Protein AF-A0A7U4P257-F1 (afdb_monomer)

Radius of gyration: 15.94 Å; Cα contacts (8 Å, |Δi|>4): 96; chains: 1; bounding box: 33×36×43 Å

Structure (mmCIF, N/CA/C/O backbone):
data_AF-A0A7U4P257-F1
#
_entry.id   AF-A0A7U4P257-F1
#
loop_
_atom_site.group_PDB
_atom_site.id
_atom_site.type_symbol
_atom_site.label_atom_id
_atom_site.label_alt_id
_atom_site.label_comp_id
_atom_site.label_asym_id
_atom_site.label_entity_id
_atom_site.label_seq_id
_atom_site.pdbx_PDB_ins_code
_atom_site.Cartn_x
_atom_site.Cartn_y
_atom_site.Cartn_z
_atom_site.occupancy
_atom_site.B_iso_or_equiv
_atom_site.auth_seq_id
_atom_site.auth_comp_id
_atom_site.auth_asym_id
_atom_site.auth_atom_id
_atom_site.pdbx_PDB_model_num
ATOM 1 N N . MET A 1 1 ? -14.413 -13.326 19.413 1.00 62.59 1 MET A N 1
ATOM 2 C CA . MET A 1 1 ? -14.214 -12.199 18.463 1.00 62.59 1 MET A CA 1
ATOM 3 C C . MET A 1 1 ? -12.855 -12.217 17.767 1.00 62.59 1 MET A C 1
ATOM 5 O O . MET A 1 1 ? -12.853 -12.051 16.557 1.00 62.59 1 MET A O 1
ATOM 9 N N . LYS A 1 2 ? -11.733 -12.465 18.466 1.00 76.25 2 LYS A N 1
ATOM 10 C CA . LYS A 1 2 ? -10.383 -12.465 17.861 1.00 76.25 2 LYS A CA 1
ATOM 11 C C . LYS A 1 2 ? -10.244 -13.397 16.646 1.00 76.25 2 LYS A C 1
ATOM 13 O O . LYS A 1 2 ? -9.849 -12.927 15.595 1.00 76.25 2 LYS A O 1
ATOM 18 N N . LEU A 1 3 ? -10.696 -14.653 16.747 1.00 87.38 3 LEU A N 1
ATOM 19 C CA . LEU A 1 3 ? -10.614 -15.619 15.640 1.00 87.38 3 LEU A CA 1
ATOM 20 C C . LEU A 1 3 ? -11.342 -15.151 14.367 1.00 87.3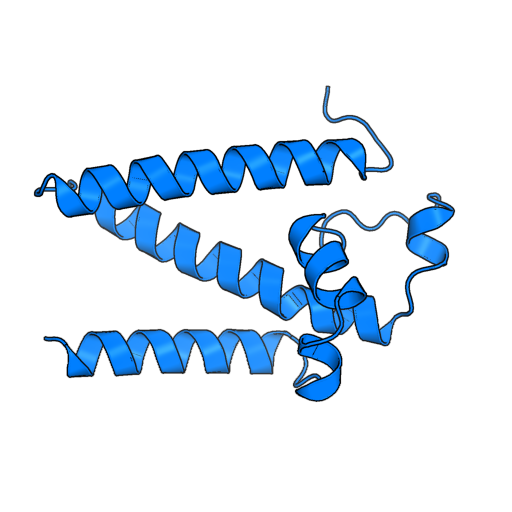8 3 LEU A C 1
ATOM 22 O O . LEU A 1 3 ? -10.785 -15.237 13.283 1.00 87.38 3 LEU A O 1
ATOM 26 N N . ARG A 1 4 ? -12.559 -14.600 14.492 1.00 87.75 4 ARG A N 1
ATOM 27 C CA . ARG A 1 4 ? -13.327 -14.092 13.337 1.00 87.75 4 ARG A CA 1
ATOM 28 C C . ARG A 1 4 ? -12.618 -12.925 12.647 1.00 87.75 4 ARG A C 1
ATOM 30 O O . ARG A 1 4 ? -12.625 -12.856 11.426 1.00 87.75 4 ARG A O 1
ATOM 37 N N . LEU A 1 5 ? -11.993 -12.038 13.426 1.00 85.38 5 LEU A N 1
ATOM 38 C CA . LEU A 1 5 ? -11.200 -10.929 12.895 1.00 85.38 5 LEU A CA 1
ATOM 39 C C . LEU A 1 5 ? -9.953 -11.446 12.163 1.00 85.38 5 LEU A C 1
ATOM 41 O O . LEU A 1 5 ? -9.679 -11.011 11.052 1.00 85.38 5 LEU A O 1
ATOM 45 N N . THR A 1 6 ? -9.235 -12.403 12.757 1.00 90.44 6 THR A N 1
ATOM 46 C CA . THR A 1 6 ? -8.053 -13.021 12.142 1.00 90.44 6 THR A CA 1
ATOM 47 C C . THR A 1 6 ? -8.408 -13.723 10.833 1.00 90.44 6 THR A C 1
ATOM 49 O O . THR A 1 6 ? -7.713 -13.533 9.842 1.00 90.44 6 THR A O 1
ATOM 52 N N . VAL A 1 7 ? -9.513 -14.474 10.802 1.00 93.06 7 VAL A N 1
ATOM 53 C CA . VAL A 1 7 ? -10.002 -15.140 9.585 1.00 93.06 7 VAL A CA 1
ATOM 54 C C . VAL A 1 7 ? -10.381 -14.119 8.514 1.00 93.06 7 VAL A C 1
ATOM 56 O O . VAL A 1 7 ? -9.974 -14.275 7.369 1.00 93.06 7 VAL A O 1
ATOM 59 N N . ALA A 1 8 ? -11.100 -13.050 8.872 1.00 91.62 8 ALA A N 1
ATOM 60 C CA . ALA A 1 8 ? -11.459 -11.995 7.924 1.00 91.62 8 ALA A CA 1
ATOM 61 C C . ALA A 1 8 ? -10.222 -11.283 7.353 1.00 91.62 8 ALA A C 1
ATOM 63 O O . ALA A 1 8 ? -10.147 -11.049 6.150 1.00 91.62 8 ALA A O 1
ATOM 64 N N . MET A 1 9 ? -9.231 -10.986 8.198 1.00 92.19 9 MET A N 1
ATOM 65 C CA . MET A 1 9 ? -7.966 -10.383 7.775 1.00 92.19 9 MET A CA 1
ATOM 66 C C . MET A 1 9 ? -7.194 -11.306 6.828 1.00 92.19 9 MET A C 1
ATOM 68 O O . MET A 1 9 ? -6.721 -10.861 5.787 1.00 92.19 9 MET A O 1
ATOM 72 N N . LEU A 1 10 ? -7.095 -12.596 7.158 1.00 94.69 10 LEU A N 1
ATOM 73 C CA . LEU A 1 10 ? -6.401 -13.573 6.324 1.00 94.69 10 LEU A CA 1
ATOM 74 C C . LEU A 1 10 ? -7.117 -13.771 4.982 1.00 94.69 10 LEU A C 1
ATOM 76 O O . LEU A 1 10 ? -6.465 -13.792 3.945 1.00 94.69 10 LEU A O 1
ATOM 80 N N . ALA A 1 11 ? -8.452 -13.822 4.985 1.00 95.44 11 ALA A N 1
ATOM 81 C CA . ALA A 1 11 ? -9.250 -13.874 3.764 1.00 95.44 11 ALA A CA 1
ATOM 82 C C . ALA A 1 11 ? -9.035 -12.630 2.887 1.00 95.44 11 ALA A C 1
ATOM 84 O O . ALA A 1 11 ? -8.857 -12.767 1.681 1.00 95.44 11 ALA A O 1
ATOM 85 N N . ALA A 1 12 ? -8.983 -11.433 3.481 1.00 95.88 12 ALA A N 1
ATOM 86 C CA . ALA A 1 12 ? -8.686 -10.202 2.751 1.00 95.88 12 ALA A CA 1
ATOM 87 C C . ALA A 1 12 ? -7.274 -10.219 2.143 1.00 95.88 12 ALA A C 1
ATOM 89 O O . ALA A 1 12 ? -7.110 -9.847 0.984 1.00 95.88 12 ALA A O 1
ATOM 90 N N . LEU A 1 13 ? -6.268 -10.701 2.882 1.00 95.38 13 LEU A N 1
ATOM 91 C CA . LEU A 1 13 ? -4.900 -10.847 2.373 1.00 95.38 13 LEU A CA 1
ATOM 92 C C . LEU A 1 13 ? -4.827 -11.840 1.210 1.00 95.38 13 LEU A C 1
ATOM 94 O O . LEU A 1 13 ? -4.214 -11.534 0.190 1.00 95.38 13 LEU A O 1
ATOM 98 N N . VAL A 1 14 ? -5.488 -12.994 1.331 1.00 96.50 14 VAL A N 1
ATOM 99 C CA . VAL A 1 14 ? -5.574 -13.988 0.250 1.00 96.50 14 VAL A CA 1
ATOM 100 C C . VAL A 1 14 ? -6.282 -13.397 -0.968 1.00 96.50 14 VAL A C 1
ATOM 102 O O . VAL A 1 14 ? -5.799 -13.560 -2.084 1.00 96.50 14 VAL A O 1
ATOM 105 N N . LEU A 1 15 ? -7.376 -12.655 -0.774 1.00 96.94 15 LEU A N 1
ATOM 106 C CA . LEU A 1 15 ? -8.085 -11.990 -1.867 1.00 96.94 15 LEU A CA 1
ATOM 107 C C . LEU A 1 15 ? -7.184 -10.971 -2.580 1.00 96.94 15 LEU A C 1
ATOM 109 O O . LEU A 1 15 ? -7.123 -10.975 -3.805 1.00 96.94 15 LEU A O 1
ATOM 113 N N . CYS A 1 16 ? -6.447 -10.144 -1.829 1.00 96.75 16 CYS A N 1
ATOM 114 C CA . CYS A 1 16 ? -5.487 -9.191 -2.395 1.00 96.75 16 CYS A CA 1
ATOM 115 C C . CYS A 1 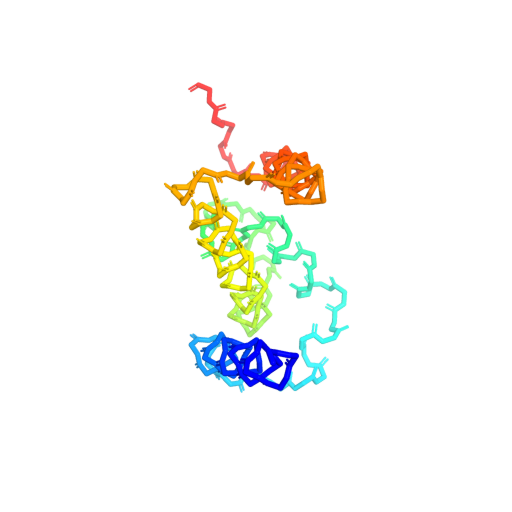16 ? -4.373 -9.910 -3.165 1.00 96.75 16 CYS A C 1
ATOM 117 O O . CYS A 1 16 ? -3.982 -9.465 -4.239 1.00 96.75 16 CYS A O 1
ATOM 119 N N . TYR A 1 17 ? -3.877 -11.030 -2.634 1.00 95.69 17 TYR A N 1
ATOM 120 C CA . TYR A 1 17 ? -2.831 -11.838 -3.258 1.00 95.69 17 TYR A CA 1
ATOM 121 C C . TYR A 1 17 ? -3.286 -12.453 -4.587 1.00 95.69 17 TYR A C 1
ATOM 123 O O . TYR A 1 17 ? -2.583 -12.359 -5.594 1.00 95.69 17 TYR A O 1
ATOM 131 N N . VAL A 1 18 ? -4.493 -13.023 -4.611 1.00 95.81 18 VAL A N 1
ATOM 132 C CA . VAL A 1 18 ? -5.095 -13.591 -5.823 1.00 95.81 18 VAL A CA 1
ATOM 133 C C . VAL A 1 18 ? -5.409 -12.494 -6.841 1.00 95.81 18 VAL A C 1
ATOM 135 O O . VAL A 1 18 ? -5.058 -12.632 -8.010 1.00 95.81 18 VAL A O 1
ATOM 138 N N . ALA A 1 19 ? -6.000 -11.378 -6.410 1.00 93.06 19 ALA A N 1
ATOM 139 C CA . ALA A 1 19 ? -6.324 -10.250 -7.284 1.00 93.06 19 ALA A CA 1
ATOM 140 C C . ALA A 1 19 ? -5.077 -9.545 -7.852 1.00 93.06 19 ALA A C 1
ATOM 142 O O . ALA A 1 19 ? -5.138 -8.968 -8.936 1.00 93.06 19 ALA A O 1
ATOM 143 N N . ALA A 1 20 ? -3.933 -9.633 -7.167 1.00 92.81 20 ALA A N 1
ATOM 144 C CA . ALA A 1 20 ? -2.639 -9.187 -7.683 1.00 92.81 20 ALA A CA 1
ATOM 145 C C . ALA A 1 20 ? -2.009 -10.160 -8.702 1.00 92.81 20 ALA A C 1
ATOM 147 O O . ALA A 1 20 ? -0.917 -9.892 -9.198 1.00 92.81 20 ALA A O 1
ATOM 148 N N . GLY A 1 21 ? -2.671 -11.277 -9.026 1.00 92.38 21 GLY A N 1
ATOM 149 C CA . GLY A 1 21 ? -2.194 -12.250 -10.010 1.00 92.38 21 GLY A CA 1
ATOM 150 C C . GLY A 1 21 ? -1.270 -13.326 -9.440 1.00 92.38 21 GLY A C 1
ATOM 151 O O . GLY A 1 21 ? -0.490 -13.899 -10.192 1.00 92.38 21 GLY A O 1
ATOM 152 N N . VAL A 1 22 ? -1.349 -13.609 -8.132 1.00 94.25 22 VAL A N 1
ATOM 153 C CA . VAL A 1 22 ? -0.548 -14.653 -7.461 1.00 94.25 22 VAL A CA 1
ATOM 154 C C . VAL A 1 22 ? 0.968 -14.445 -7.682 1.00 94.25 22 VAL A C 1
ATOM 156 O O . VAL A 1 22 ? 1.670 -15.353 -8.134 1.00 94.25 22 VAL A O 1
ATOM 159 N N . PRO A 1 23 ? 1.514 -13.244 -7.395 1.00 92.81 23 PRO A N 1
ATOM 160 C CA . PRO A 1 23 ? 2.944 -12.993 -7.554 1.00 92.81 23 PRO A CA 1
ATOM 161 C C . PRO A 1 23 ? 3.756 -13.918 -6.640 1.00 92.81 23 PRO A C 1
ATOM 163 O O . PRO A 1 23 ? 3.302 -14.314 -5.565 1.00 92.81 23 PRO A O 1
ATOM 166 N N . SER A 1 24 ? 4.983 -14.267 -7.021 1.00 9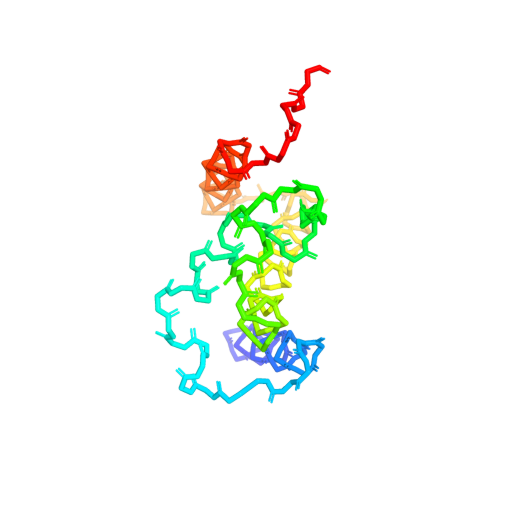4.56 24 SER A N 1
ATOM 167 C CA . SER A 1 24 ? 5.819 -15.080 -6.134 1.00 94.56 24 SER A CA 1
ATOM 168 C C . SER A 1 24 ? 6.108 -14.329 -4.827 1.00 94.56 24 SER A C 1
ATOM 170 O O . SER A 1 24 ? 6.308 -13.114 -4.815 1.00 94.56 24 SER A O 1
ATOM 172 N N . ILE A 1 25 ? 6.145 -15.046 -3.701 1.00 92.88 25 ILE A N 1
ATOM 173 C CA . ILE A 1 25 ? 6.356 -14.424 -2.381 1.00 92.88 25 ILE A CA 1
ATOM 174 C C . ILE A 1 25 ? 7.699 -13.677 -2.338 1.00 92.88 25 ILE A C 1
ATOM 176 O O . ILE A 1 25 ? 7.777 -12.575 -1.805 1.00 92.88 25 ILE A O 1
ATOM 180 N N . GLY A 1 26 ? 8.743 -14.231 -2.964 1.00 93.25 26 GLY A N 1
ATOM 181 C CA . GLY A 1 26 ? 10.044 -13.566 -3.070 1.00 93.25 26 GLY A CA 1
ATOM 182 C C . GLY A 1 26 ? 9.998 -12.247 -3.851 1.00 93.25 26 GLY A C 1
ATOM 183 O O . GLY A 1 26 ? 10.767 -11.341 -3.548 1.00 93.25 26 GLY A O 1
ATOM 184 N N . LEU A 1 27 ? 9.078 -12.112 -4.813 1.00 93.44 27 LEU A N 1
ATOM 185 C CA . LEU A 1 27 ? 8.871 -10.871 -5.559 1.00 93.44 27 LEU A CA 1
ATOM 186 C C . LEU A 1 27 ? 8.189 -9.808 -4.696 1.00 93.44 27 LEU A C 1
ATOM 188 O O . LEU A 1 27 ? 8.617 -8.661 -4.718 1.00 93.44 27 LEU A O 1
ATOM 192 N N . LEU A 1 28 ? 7.190 -10.189 -3.890 1.00 94.25 28 LEU A N 1
ATOM 193 C CA . LEU A 1 28 ? 6.539 -9.266 -2.952 1.00 94.25 28 LEU A CA 1
ATOM 194 C C . LEU A 1 28 ? 7.544 -8.666 -1.963 1.00 94.25 28 LEU A C 1
ATOM 196 O O . LEU A 1 28 ? 7.510 -7.476 -1.689 1.00 94.25 28 LEU A O 1
ATOM 200 N N . LEU A 1 29 ? 8.492 -9.466 -1.478 1.00 95.06 29 LEU A N 1
ATOM 201 C CA . LEU A 1 29 ? 9.493 -9.003 -0.515 1.00 95.06 29 LEU A CA 1
ATOM 202 C C . LEU A 1 29 ? 10.584 -8.106 -1.125 1.00 95.06 29 LEU A C 1
ATOM 204 O O . LEU A 1 29 ? 11.431 -7.604 -0.383 1.00 95.06 29 LEU A O 1
ATOM 208 N N . LYS A 1 30 ? 10.591 -7.880 -2.447 1.00 96.88 30 LYS A N 1
ATOM 209 C CA . LYS A 1 30 ? 11.555 -6.964 -3.059 1.00 96.88 30 LYS A CA 1
ATOM 210 C C . LYS A 1 30 ? 11.275 -5.516 -2.632 1.00 96.88 30 LYS A C 1
ATOM 212 O O . LYS A 1 30 ? 10.146 -5.045 -2.787 1.00 96.88 30 LYS A O 1
ATOM 217 N N . PRO A 1 31 ? 12.307 -4.760 -2.210 1.00 95.06 31 PRO A N 1
ATOM 218 C CA 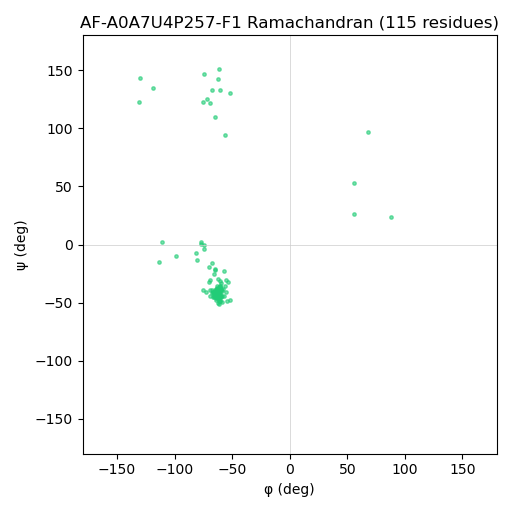. PRO A 1 31 ? 12.154 -3.347 -1.873 1.00 95.06 31 PRO A CA 1
ATOM 219 C C . PRO A 1 31 ? 11.577 -2.501 -3.013 1.00 95.06 31 PRO A C 1
ATOM 221 O O . PRO A 1 31 ? 10.790 -1.600 -2.742 1.00 95.06 31 PRO A O 1
ATOM 224 N N . SER A 1 32 ? 11.921 -2.809 -4.271 1.00 93.69 32 SER A N 1
ATOM 225 C CA . SER A 1 32 ? 11.357 -2.129 -5.443 1.00 93.69 32 SER A CA 1
ATOM 226 C C . SER A 1 32 ? 9.842 -2.307 -5.515 1.00 93.69 32 SER A C 1
ATOM 228 O O . SER A 1 32 ? 9.123 -1.324 -5.584 1.00 93.69 32 SER A O 1
ATOM 230 N N . VAL A 1 33 ? 9.334 -3.533 -5.374 1.00 96.19 33 VAL A N 1
ATOM 231 C CA . VAL A 1 33 ? 7.892 -3.837 -5.428 1.00 96.19 33 VAL A CA 1
ATOM 232 C C . VAL A 1 33 ? 7.119 -3.151 -4.297 1.00 96.19 33 VAL A C 1
ATOM 234 O O . VAL A 1 33 ? 6.031 -2.618 -4.528 1.00 96.19 33 VAL A O 1
ATOM 237 N N . ILE A 1 34 ? 7.682 -3.118 -3.086 1.00 95.50 34 ILE A N 1
ATOM 238 C CA . ILE A 1 34 ? 7.100 -2.376 -1.956 1.00 95.50 34 ILE A CA 1
ATOM 239 C C . ILE A 1 34 ? 7.077 -0.874 -2.270 1.00 95.50 34 ILE A C 1
ATOM 241 O O . ILE A 1 34 ? 6.051 -0.222 -2.076 1.00 95.50 34 ILE A O 1
ATOM 245 N N . GLY A 1 35 ? 8.188 -0.338 -2.784 1.00 93.44 35 GLY A N 1
ATOM 246 C CA . GLY A 1 35 ? 8.329 1.062 -3.181 1.00 93.44 35 GLY A CA 1
ATOM 247 C C . GLY A 1 35 ? 7.319 1.478 -4.249 1.00 93.44 35 GLY A C 1
ATOM 248 O O . GLY A 1 35 ? 6.598 2.451 -4.045 1.00 93.44 35 GLY A O 1
ATOM 249 N N . GLU A 1 36 ? 7.183 0.701 -5.326 1.00 94.12 36 GLU A N 1
ATOM 250 C CA . GLU A 1 36 ? 6.193 0.936 -6.388 1.00 94.12 36 GLU A CA 1
ATOM 251 C C . GLU A 1 36 ? 4.754 0.899 -5.846 1.00 94.12 36 GLU A C 1
ATOM 253 O O . GLU A 1 36 ? 3.895 1.682 -6.264 1.00 94.12 36 GLU A O 1
ATOM 258 N N . GLY A 1 37 ? 4.490 0.018 -4.876 1.00 94.19 37 GLY A N 1
ATOM 259 C CA . GLY A 1 37 ? 3.202 -0.070 -4.191 1.00 94.19 37 GLY A CA 1
ATOM 260 C C . GLY A 1 37 ? 2.894 1.177 -3.360 1.00 94.19 37 GLY A C 1
ATOM 261 O O . GLY A 1 37 ? 1.786 1.704 -3.440 1.00 94.19 37 GLY A O 1
ATOM 262 N N . LEU A 1 38 ? 3.875 1.685 -2.607 1.00 93.19 38 LEU A N 1
ATOM 263 C CA . LEU A 1 38 ? 3.755 2.930 -1.834 1.00 93.19 38 LEU A CA 1
ATOM 264 C C . LEU A 1 38 ? 3.692 4.173 -2.729 1.00 93.19 38 LEU A C 1
ATOM 266 O O . LEU A 1 38 ? 3.003 5.130 -2.393 1.00 93.19 38 LEU A O 1
ATOM 270 N N . ALA A 1 39 ? 4.363 4.158 -3.880 1.00 93.00 39 ALA A N 1
ATOM 271 C CA . ALA A 1 39 ? 4.268 5.207 -4.894 1.00 93.00 39 ALA A CA 1
ATOM 272 C C . ALA A 1 39 ? 2.948 5.148 -5.691 1.00 93.00 39 ALA A C 1
ATOM 274 O O . ALA A 1 39 ? 2.725 5.976 -6.575 1.00 93.00 39 ALA A O 1
ATOM 275 N N . LEU A 1 40 ? 2.075 4.175 -5.390 1.00 93.31 40 LEU A N 1
ATOM 276 C CA . LEU A 1 40 ? 0.791 3.937 -6.056 1.00 93.31 40 LEU A CA 1
ATOM 277 C C . LEU A 1 40 ? 0.917 3.752 -7.575 1.00 93.31 40 LEU A C 1
ATOM 279 O O . LEU A 1 40 ? -0.035 3.961 -8.326 1.00 93.31 40 LEU A O 1
ATOM 283 N N . LYS A 1 41 ? 2.080 3.296 -8.036 1.00 92.31 41 LYS A N 1
ATOM 284 C CA . LYS A 1 41 ? 2.415 3.168 -9.457 1.00 92.31 41 LYS A CA 1
ATOM 285 C C . LYS A 1 41 ? 1.480 2.251 -10.231 1.00 92.31 41 LYS A C 1
ATOM 287 O O . LYS A 1 41 ? 1.160 2.592 -11.362 1.00 92.31 41 LYS A O 1
ATOM 292 N N . PRO A 1 42 ? 0.912 1.177 -9.656 1.00 91.44 42 PRO A N 1
ATOM 293 C CA . PRO A 1 42 ? -0.098 0.397 -10.363 1.00 91.44 42 PRO A CA 1
ATOM 294 C C . PRO A 1 42 ? -1.336 1.171 -10.828 1.00 91.44 42 PRO A C 1
ATOM 296 O O . PRO A 1 42 ? -2.012 0.704 -11.742 1.00 91.44 42 PRO A O 1
ATOM 299 N N . ILE A 1 43 ? -1.648 2.308 -10.197 1.00 89.25 43 ILE A N 1
ATOM 300 C CA . ILE A 1 43 ? -2.785 3.170 -10.556 1.00 89.25 43 ILE A CA 1
ATOM 301 C C . ILE A 1 43 ? -2.355 4.535 -11.110 1.00 89.25 43 ILE A C 1
ATOM 303 O O . ILE A 1 43 ? -3.174 5.217 -11.717 1.00 89.25 43 ILE A O 1
ATOM 307 N N . THR A 1 44 ? -1.090 4.930 -10.933 1.00 89.25 44 THR A N 1
ATOM 308 C CA . THR A 1 44 ? -0.532 6.200 -11.433 1.00 89.25 44 THR A CA 1
ATOM 309 C C . THR A 1 44 ? 0.481 6.034 -12.569 1.00 89.25 44 THR A C 1
ATOM 311 O O . THR A 1 44 ? 1.034 7.032 -13.030 1.00 89.25 44 THR A O 1
ATOM 314 N N . TYR A 1 45 ? 0.728 4.801 -13.030 1.00 89.25 45 TYR A N 1
ATOM 315 C CA . TYR A 1 45 ? 1.651 4.500 -14.123 1.00 89.25 45 TYR A CA 1
ATOM 316 C C . TYR A 1 45 ? 1.337 5.348 -15.353 1.00 89.25 45 TYR A C 1
ATOM 318 O O . TYR A 1 45 ? 0.202 5.358 -15.840 1.00 89.25 45 TYR A O 1
ATOM 326 N N . HIS A 1 46 ? 2.361 5.992 -15.907 1.00 89.00 46 HIS A N 1
ATOM 327 C CA . HIS A 1 46 ? 2.218 6.747 -17.138 1.00 89.00 46 HIS A CA 1
ATOM 328 C C . HIS A 1 46 ? 3.306 6.382 -18.149 1.00 89.00 46 HIS A C 1
ATOM 330 O O . HIS A 1 46 ? 4.494 6.568 -17.902 1.00 89.00 46 HIS A O 1
ATOM 336 N N . TRP A 1 47 ? 2.912 5.935 -19.347 1.00 85.00 47 TRP A N 1
ATOM 337 C CA . TRP A 1 47 ? 3.863 5.460 -20.364 1.00 85.00 47 TRP A CA 1
ATOM 338 C C . TRP A 1 47 ? 4.872 6.540 -20.803 1.00 85.00 47 TRP A C 1
ATOM 340 O O . TRP A 1 47 ? 6.017 6.235 -21.135 1.00 85.00 47 TRP A O 1
ATOM 350 N N . ALA A 1 48 ? 4.462 7.815 -20.796 1.00 85.81 48 ALA A N 1
ATOM 351 C CA . ALA A 1 48 ? 5.335 8.935 -21.152 1.00 85.81 48 ALA A CA 1
ATOM 352 C C . ALA A 1 48 ? 6.426 9.202 -20.096 1.00 85.81 48 ALA A C 1
ATOM 354 O O . ALA A 1 48 ? 7.456 9.805 -20.407 1.00 85.81 48 ALA A O 1
ATOM 355 N N . ASN A 1 49 ? 6.247 8.717 -18.864 1.00 86.19 49 ASN A N 1
ATOM 356 C CA . ASN A 1 49 ? 7.239 8.846 -17.812 1.00 86.19 49 ASN A CA 1
ATOM 357 C C . ASN A 1 49 ? 8.393 7.866 -18.051 1.00 86.19 49 ASN A C 1
ATOM 359 O O . ASN A 1 49 ? 8.211 6.651 -18.148 1.00 86.19 49 ASN A O 1
ATOM 363 N N . ARG A 1 50 ? 9.618 8.389 -18.144 1.00 86.94 50 ARG A N 1
ATOM 364 C CA . ARG A 1 50 ? 10.811 7.554 -18.341 1.00 86.94 50 ARG A CA 1
ATOM 365 C C . ARG A 1 50 ? 11.047 6.614 -17.158 1.00 86.94 50 ARG A C 1
ATOM 367 O O . ARG A 1 50 ? 11.483 5.491 -17.386 1.00 86.94 50 ARG A O 1
ATOM 374 N N . LEU A 1 51 ? 10.776 7.074 -15.935 1.00 86.38 51 LEU A N 1
ATOM 375 C CA . LEU A 1 51 ? 10.970 6.269 -14.729 1.00 86.38 51 LEU A CA 1
ATOM 376 C C . LEU A 1 51 ? 9.990 5.096 -14.693 1.00 86.38 51 LEU A C 1
ATOM 378 O O . LEU A 1 51 ? 10.409 3.975 -14.438 1.00 86.38 51 LEU A O 1
ATOM 382 N N . ASP A 1 52 ? 8.731 5.324 -15.068 1.00 89.75 52 ASP A N 1
ATOM 383 C CA . ASP A 1 52 ? 7.718 4.265 -15.080 1.00 89.75 52 ASP A CA 1
ATOM 384 C C . ASP A 1 52 ? 8.040 3.179 -16.109 1.00 89.75 52 ASP A C 1
ATOM 386 O O . ASP A 1 52 ? 7.903 1.990 -15.835 1.00 89.75 52 ASP A O 1
ATOM 390 N N . ARG A 1 53 ? 8.549 3.564 -17.284 1.00 89.31 53 ARG A N 1
ATOM 391 C CA . ARG A 1 53 ? 8.987 2.602 -18.311 1.00 89.31 53 ARG A CA 1
ATOM 392 C C . ARG A 1 53 ? 10.171 1.735 -17.890 1.00 89.31 53 ARG A C 1
ATOM 394 O O . ARG A 1 53 ? 10.386 0.694 -18.501 1.00 89.31 53 ARG A O 1
ATOM 401 N N . ALA A 1 54 ? 10.949 2.166 -16.901 1.00 91.56 54 ALA A N 1
ATOM 402 C CA . ALA A 1 54 ? 12.056 1.374 -16.378 1.00 91.56 54 ALA A CA 1
ATOM 403 C C . ALA A 1 54 ? 11.593 0.301 -15.377 1.00 91.56 54 ALA A C 1
ATOM 405 O O . ALA A 1 54 ? 12.376 -0.595 -15.061 1.00 91.56 54 ALA A O 1
ATOM 406 N N . ILE A 1 55 ? 10.349 0.371 -14.887 1.00 92.31 55 ILE A N 1
ATOM 407 C CA . ILE A 1 55 ? 9.801 -0.599 -13.936 1.00 92.31 55 ILE A CA 1
ATOM 408 C C . ILE A 1 55 ? 9.543 -1.924 -14.670 1.00 92.31 55 ILE A C 1
ATOM 410 O O . ILE A 1 55 ? 8.803 -1.941 -15.658 1.00 92.31 55 ILE A O 1
ATOM 414 N N . PRO A 1 56 ? 10.090 -3.056 -14.191 1.00 94.38 56 PRO A N 1
ATOM 415 C CA . PRO A 1 56 ? 9.758 -4.360 -14.746 1.00 94.38 56 PRO A CA 1
ATOM 416 C C . PRO A 1 56 ? 8.261 -4.649 -14.603 1.00 94.38 56 PRO A C 1
ATOM 418 O O . PRO A 1 56 ? 7.697 -4.512 -13.517 1.00 94.38 56 PRO A O 1
ATOM 421 N N . GLU A 1 57 ? 7.623 -5.122 -15.672 1.00 91.69 57 GLU A N 1
ATOM 422 C CA . GLU A 1 57 ? 6.177 -5.376 -15.687 1.00 91.69 57 GLU A CA 1
ATOM 423 C C . GLU A 1 57 ? 5.740 -6.321 -14.556 1.00 91.69 57 GLU A C 1
ATOM 425 O O . GLU A 1 57 ? 4.765 -6.053 -13.859 1.00 91.69 57 GLU A O 1
ATOM 430 N N . ALA A 1 58 ? 6.518 -7.373 -14.286 1.00 92.06 58 ALA A N 1
ATOM 431 C CA . ALA A 1 58 ? 6.253 -8.291 -13.180 1.00 92.06 58 ALA A CA 1
ATOM 432 C C . ALA A 1 58 ? 6.268 -7.597 -11.803 1.00 92.06 58 ALA A C 1
ATOM 434 O O . ALA A 1 58 ? 5.475 -7.947 -10.931 1.00 92.06 58 ALA A O 1
ATOM 435 N N . GLU A 1 59 ? 7.142 -6.608 -11.603 1.00 94.12 59 GLU A N 1
ATOM 436 C CA . GLU A 1 59 ? 7.238 -5.848 -10.350 1.00 94.12 59 GLU A CA 1
ATOM 437 C C . GLU A 1 59 ? 6.082 -4.850 -10.209 1.00 94.12 59 GLU A C 1
ATOM 439 O O . GLU A 1 59 ? 5.497 -4.735 -9.130 1.00 94.12 59 GLU A O 1
ATOM 444 N N . LEU A 1 60 ? 5.684 -4.206 -11.310 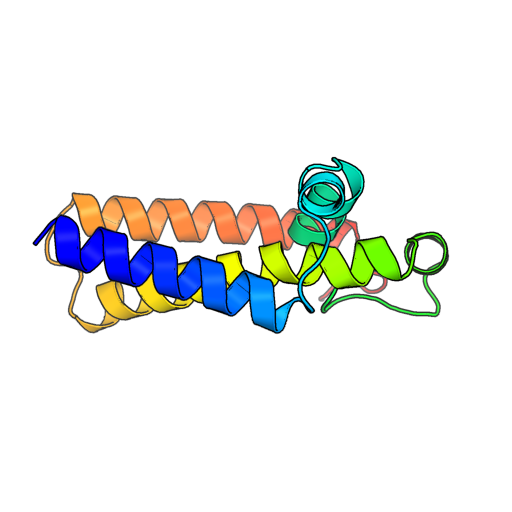1.00 93.00 60 LEU A N 1
ATOM 445 C CA . LEU A 1 60 ? 4.507 -3.335 -11.362 1.00 93.00 60 LEU A CA 1
ATOM 446 C C . LEU A 1 60 ? 3.203 -4.110 -11.107 1.00 93.00 60 LEU A C 1
ATOM 448 O O . LEU A 1 60 ? 2.306 -3.628 -10.417 1.00 93.00 60 LEU A O 1
ATOM 452 N N . LEU A 1 61 ? 3.080 -5.322 -11.651 1.00 92.94 61 LEU A N 1
ATOM 453 C CA . LEU A 1 61 ? 1.923 -6.183 -11.411 1.00 92.94 61 LEU A CA 1
ATOM 454 C C . LEU A 1 61 ? 1.902 -6.687 -9.965 1.00 92.94 61 LEU A C 1
ATOM 456 O O . LEU A 1 61 ? 0.860 -6.617 -9.316 1.00 92.94 61 LEU A O 1
ATOM 460 N N . ALA A 1 62 ? 3.045 -7.126 -9.433 1.00 95.50 62 ALA A N 1
ATOM 461 C CA . ALA A 1 62 ? 3.145 -7.593 -8.053 1.00 95.50 62 ALA A CA 1
ATOM 462 C C . ALA A 1 62 ? 2.838 -6.486 -7.033 1.00 95.50 62 ALA A C 1
ATOM 464 O O . ALA A 1 62 ? 2.194 -6.752 -6.016 1.00 95.50 62 ALA A O 1
ATOM 465 N N . SER A 1 63 ? 3.229 -5.237 -7.307 1.00 95.88 63 SER A N 1
ATOM 466 C CA . SER A 1 63 ? 3.004 -4.117 -6.387 1.00 95.88 63 SER A CA 1
ATOM 467 C C . SER A 1 63 ? 1.524 -3.740 -6.227 1.00 95.88 63 SER A C 1
ATOM 469 O O . SER A 1 63 ? 1.153 -3.137 -5.215 1.00 95.88 63 SER A O 1
ATOM 471 N N . ARG A 1 64 ? 0.638 -4.200 -7.131 1.00 95.44 64 ARG A N 1
ATOM 472 C CA . ARG A 1 64 ? -0.831 -4.126 -6.968 1.00 95.44 64 ARG A CA 1
ATOM 473 C C . ARG A 1 64 ? -1.302 -4.738 -5.657 1.00 95.44 64 ARG A C 1
ATOM 475 O O . ARG A 1 64 ? -2.266 -4.239 -5.082 1.00 95.44 64 ARG A O 1
ATOM 482 N N . PHE A 1 65 ? -0.619 -5.773 -5.166 1.00 97.12 65 PHE A N 1
ATOM 483 C CA . PHE A 1 65 ? -0.917 -6.381 -3.871 1.00 97.12 65 PHE A CA 1
ATOM 484 C C . PHE A 1 65 ? -0.961 -5.332 -2.753 1.00 97.12 65 PHE A C 1
ATOM 486 O O . PHE A 1 65 ? -1.931 -5.276 -2.001 1.00 97.12 65 PHE A O 1
ATOM 493 N N . TYR A 1 66 ? 0.046 -4.457 -2.684 1.00 96.75 66 TYR A N 1
ATOM 494 C CA . TYR A 1 66 ? 0.131 -3.419 -1.658 1.00 96.75 66 TYR A CA 1
ATOM 495 C C . TYR A 1 66 ? -0.975 -2.376 -1.802 1.00 96.75 66 TYR A C 1
ATOM 497 O O . TYR A 1 66 ? -1.598 -2.011 -0.807 1.00 96.75 66 TYR A O 1
ATOM 505 N N . VAL A 1 67 ? -1.288 -1.961 -3.032 1.00 96.31 67 VAL A N 1
ATOM 506 C CA . VAL A 1 67 ? -2.390 -1.024 -3.304 1.00 96.31 67 VAL A CA 1
ATOM 507 C C . VAL A 1 67 ? -3.742 -1.619 -2.885 1.00 96.31 67 VAL A C 1
ATOM 509 O O . VAL A 1 67 ? -4.554 -0.938 -2.261 1.00 96.31 67 VAL A O 1
ATOM 512 N N . LEU A 1 68 ? -3.975 -2.907 -3.152 1.00 96.56 68 LEU A N 1
ATOM 513 C CA . LEU A 1 68 ? -5.197 -3.607 -2.743 1.00 96.56 68 LEU A CA 1
ATOM 514 C C . LEU A 1 68 ? -5.291 -3.771 -1.222 1.00 96.56 68 LEU A C 1
ATOM 516 O O . LEU A 1 68 ? -6.367 -3.584 -0.655 1.00 96.56 68 LEU A O 1
ATOM 520 N N . VAL A 1 69 ? -4.175 -4.051 -0.544 1.00 96.50 69 VAL A N 1
ATOM 521 C CA . VAL A 1 69 ? -4.123 -4.090 0.927 1.00 96.50 69 VAL A CA 1
ATOM 522 C C . VAL A 1 69 ? -4.434 -2.711 1.516 1.00 96.50 69 VAL A C 1
ATOM 524 O O . VAL A 1 69 ? -5.254 -2.617 2.431 1.00 96.50 69 VAL A O 1
ATOM 527 N N . LEU A 1 70 ? -3.853 -1.637 0.969 1.00 96.31 70 LEU A N 1
ATOM 528 C CA . LEU A 1 70 ? -4.176 -0.260 1.363 1.00 96.31 70 LEU A CA 1
ATOM 529 C C . LEU A 1 70 ? -5.673 0.034 1.183 1.00 96.31 70 LEU A C 1
ATOM 531 O O . LEU A 1 70 ? -6.305 0.598 2.082 1.00 96.31 70 LEU A O 1
ATOM 535 N N . ALA A 1 71 ? -6.262 -0.385 0.062 1.00 95.50 71 ALA A N 1
ATOM 536 C CA . ALA A 1 71 ? -7.690 -0.223 -0.201 1.00 95.50 71 ALA A CA 1
ATOM 537 C C . ALA A 1 71 ? -8.555 -1.016 0.794 1.00 95.50 71 ALA A C 1
ATOM 539 O O . ALA A 1 71 ? -9.522 -0.478 1.334 1.00 95.50 71 ALA A O 1
ATOM 540 N N . ALA A 1 72 ? -8.186 -2.262 1.101 1.00 96.25 72 ALA A N 1
ATOM 541 C CA . ALA A 1 72 ? -8.905 -3.107 2.051 1.00 96.25 72 ALA A CA 1
ATOM 542 C C . ALA A 1 72 ? -8.880 -2.533 3.479 1.00 96.25 72 ALA A C 1
ATOM 544 O O . ALA A 1 72 ? -9.913 -2.504 4.155 1.00 96.25 72 ALA A O 1
ATOM 545 N N . ILE A 1 73 ? -7.725 -2.031 3.933 1.00 94.94 73 ILE A N 1
ATOM 546 C CA . ILE A 1 73 ? -7.607 -1.380 5.246 1.00 94.94 73 ILE A CA 1
ATOM 547 C C . ILE A 1 73 ? -8.425 -0.085 5.268 1.00 94.94 73 ILE A C 1
ATOM 549 O O . ILE A 1 73 ? -9.147 0.162 6.234 1.00 94.94 73 ILE A O 1
ATOM 553 N N . SER A 1 74 ? -8.378 0.703 4.191 1.00 94.81 74 SER A N 1
ATOM 554 C CA . SER A 1 74 ? -9.175 1.929 4.065 1.00 94.81 74 SER A CA 1
ATOM 555 C C . SER A 1 74 ? -10.674 1.641 4.124 1.00 94.81 74 SER A C 1
ATOM 557 O O . SER A 1 74 ? -11.389 2.301 4.872 1.00 94.81 74 SER A O 1
ATOM 559 N N . LEU A 1 75 ? -11.147 0.596 3.439 1.00 94.50 75 LEU A N 1
ATOM 560 C CA . LEU A 1 75 ? -12.542 0.158 3.501 1.00 94.50 75 LEU A CA 1
ATOM 561 C C . LEU A 1 75 ? -12.951 -0.248 4.927 1.00 94.50 75 LEU A C 1
ATOM 563 O O . LEU A 1 75 ? -14.025 0.129 5.403 1.00 94.50 75 LEU A O 1
ATOM 567 N N . ALA A 1 76 ? -12.085 -0.974 5.639 1.00 91.81 76 ALA A N 1
ATOM 568 C CA . ALA A 1 76 ? -12.322 -1.333 7.034 1.00 91.81 76 ALA A CA 1
ATOM 569 C C . ALA A 1 76 ? -12.370 -0.093 7.949 1.00 91.81 76 ALA A C 1
ATOM 571 O O . ALA A 1 76 ? -13.261 0.008 8.797 1.00 91.81 76 ALA A O 1
ATOM 572 N N . ALA A 1 77 ? -11.459 0.867 7.755 1.00 90.56 77 ALA A N 1
ATOM 573 C CA . ALA A 1 77 ? -11.432 2.132 8.488 1.00 90.56 77 ALA A CA 1
ATOM 574 C C . ALA A 1 77 ? -12.708 2.959 8.241 1.00 90.56 77 ALA A C 1
ATOM 576 O O . ALA A 1 77 ? -13.336 3.410 9.201 1.00 90.56 77 ALA A O 1
ATOM 577 N N . SER A 1 78 ? -13.162 3.077 6.989 1.00 88.81 78 SER A N 1
ATOM 578 C CA . SER A 1 78 ? -14.434 3.725 6.642 1.00 88.81 78 SER A CA 1
ATOM 579 C C . SER A 1 78 ? -15.630 3.039 7.305 1.00 88.81 78 SER A C 1
ATOM 581 O O . SER A 1 78 ? -16.519 3.716 7.821 1.00 88.81 78 SER A O 1
ATOM 583 N N . GLY A 1 79 ? -15.635 1.705 7.378 1.00 87.69 79 GLY A N 1
ATOM 584 C CA . GLY A 1 79 ? -16.663 0.949 8.095 1.00 87.69 79 GLY A CA 1
ATOM 585 C C . GLY A 1 79 ? -16.712 1.258 9.598 1.00 87.69 79 GLY A C 1
ATOM 586 O O . GLY A 1 79 ? -17.798 1.322 10.179 1.00 87.69 79 GLY A O 1
ATOM 587 N N . LEU A 1 80 ? -15.561 1.496 10.239 1.00 85.75 80 LEU A N 1
ATOM 588 C CA . LEU A 1 80 ? -15.503 1.923 11.645 1.00 85.75 80 LEU A CA 1
ATOM 589 C C . LEU A 1 80 ? -16.088 3.324 11.842 1.00 85.75 80 LEU A C 1
ATOM 591 O O . LEU A 1 80 ? -16.819 3.541 12.810 1.00 85.75 80 LEU A O 1
ATOM 595 N N . VAL A 1 81 ? -15.797 4.251 10.926 1.00 84.88 81 VAL A N 1
ATOM 596 C CA . VAL A 1 81 ? -16.367 5.607 10.940 1.0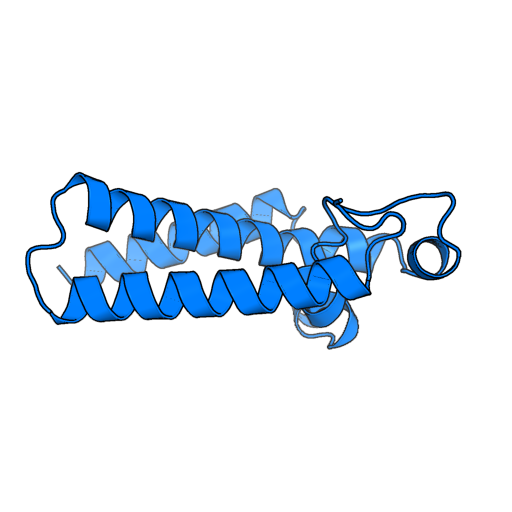0 84.88 81 VAL A CA 1
ATOM 597 C C . VAL A 1 81 ? -17.880 5.557 10.740 1.00 84.88 81 VAL A C 1
ATOM 599 O O . VAL A 1 81 ? -18.611 6.143 11.535 1.00 84.88 81 VAL A O 1
ATOM 602 N N . PHE A 1 82 ? -18.361 4.799 9.750 1.00 83.19 82 PHE A N 1
ATOM 603 C CA . PHE A 1 82 ? -19.790 4.674 9.435 1.00 83.19 82 PHE A CA 1
ATOM 604 C C . PHE A 1 82 ? -20.608 4.104 10.601 1.00 83.19 82 PHE A C 1
ATOM 606 O O . PHE A 1 82 ? -21.730 4.531 10.858 1.00 83.19 82 PHE A O 1
ATOM 613 N N . ARG A 1 83 ? -20.035 3.170 11.369 1.00 81.75 83 ARG A N 1
ATOM 614 C CA . ARG A 1 83 ? -20.679 2.609 12.573 1.00 81.75 83 ARG A CA 1
ATOM 615 C C . ARG A 1 83 ? -20.627 3.547 13.790 1.00 81.75 83 ARG A C 1
ATOM 617 O O . ARG A 1 83 ? -21.101 3.164 14.864 1.00 81.75 83 ARG A O 1
ATOM 624 N N . GLY A 1 84 ? -20.067 4.747 13.611 1.00 71.94 84 GLY A N 1
ATOM 625 C CA . GLY A 1 84 ? -19.767 5.735 14.637 1.00 71.94 84 GLY A CA 1
ATOM 626 C C . GLY A 1 84 ? -18.653 5.221 15.532 1.00 71.94 84 GLY A C 1
ATOM 627 O O . GLY A 1 84 ? -18.929 4.446 16.437 1.00 71.94 84 GLY A O 1
ATOM 628 N N . ALA A 1 85 ? -17.399 5.605 15.289 1.00 67.38 85 ALA A N 1
ATOM 629 C CA . ALA A 1 85 ? -16.242 5.119 16.046 1.00 67.38 85 ALA A CA 1
ATOM 630 C C . ALA A 1 85 ? -16.403 5.379 17.564 1.00 67.38 85 ALA A C 1
ATOM 632 O O . ALA A 1 85 ? -16.091 6.452 18.066 1.00 67.38 85 ALA A O 1
ATOM 633 N N . ARG A 1 86 ? -16.908 4.383 18.310 1.00 72.31 86 ARG A N 1
ATOM 634 C CA . ARG A 1 86 ? -17.380 4.568 19.700 1.00 72.31 86 ARG A CA 1
ATOM 635 C C . ARG A 1 86 ? -16.277 4.562 20.753 1.00 72.31 86 ARG A C 1
ATOM 637 O O . ARG A 1 86 ? -16.555 4.754 21.930 1.00 72.31 86 ARG A O 1
ATOM 644 N N . THR A 1 87 ? -15.042 4.258 20.364 1.00 85.25 87 THR A N 1
ATOM 645 C CA . THR A 1 87 ? -13.931 4.071 21.303 1.00 85.25 87 THR A CA 1
ATOM 646 C C . THR A 1 87 ? -12.718 4.878 20.873 1.00 85.25 87 THR A C 1
ATOM 648 O O . THR A 1 87 ? -12.401 4.940 19.684 1.00 85.25 87 THR A O 1
ATOM 651 N N . GLY A 1 88 ? -11.980 5.423 21.847 1.00 85.44 88 GLY A N 1
ATOM 652 C CA . GLY A 1 88 ? -10.745 6.173 21.585 1.00 85.44 88 GLY A CA 1
ATOM 653 C C . GLY A 1 88 ? -9.712 5.375 20.780 1.00 85.44 88 GLY A C 1
ATOM 654 O O . GLY A 1 88 ? -9.014 5.939 19.950 1.00 85.44 88 GLY A O 1
ATOM 655 N N . LYS A 1 89 ? -9.683 4.041 20.933 1.00 88.06 89 LYS A N 1
ATOM 656 C CA . LYS A 1 89 ? -8.830 3.146 20.129 1.00 88.06 89 LYS A CA 1
ATOM 657 C C . LYS A 1 89 ? -9.211 3.139 18.646 1.00 88.06 89 LYS A C 1
ATOM 659 O O . LYS A 1 89 ? -8.330 3.175 17.797 1.00 88.06 89 LYS A O 1
ATOM 664 N N . SER A 1 90 ? -10.509 3.094 18.338 1.00 87.12 90 SER A N 1
ATOM 665 C CA . SER A 1 90 ? -10.988 3.110 16.947 1.00 87.12 90 SER A CA 1
ATOM 666 C C . SER A 1 90 ? -10.744 4.474 16.309 1.00 87.12 90 SER A C 1
ATOM 668 O O . SER A 1 90 ? -10.329 4.541 15.158 1.00 87.12 90 SER A O 1
ATOM 670 N N . PHE A 1 91 ? -10.940 5.551 17.076 1.00 88.38 91 PHE A N 1
ATOM 671 C CA . PHE A 1 91 ? -10.620 6.904 16.633 1.00 88.38 91 PHE A CA 1
ATOM 672 C C . PHE A 1 91 ? -9.122 7.071 16.344 1.00 88.38 91 PHE A C 1
ATOM 674 O O . PHE A 1 91 ? -8.763 7.496 15.253 1.00 88.38 91 PHE A O 1
ATOM 681 N N . ALA A 1 92 ? -8.250 6.670 17.276 1.00 91.81 92 ALA A N 1
ATOM 682 C CA . ALA A 1 92 ? -6.801 6.740 17.093 1.00 91.81 92 ALA A CA 1
ATOM 683 C C . ALA A 1 92 ? -6.327 5.915 15.885 1.00 91.81 92 ALA A C 1
ATOM 685 O O . ALA A 1 92 ? -5.461 6.369 15.143 1.00 91.81 92 ALA A O 1
ATOM 686 N N . PHE A 1 93 ? -6.923 4.738 15.654 1.00 92.00 93 PHE A N 1
ATOM 687 C CA . PHE A 1 93 ? -6.648 3.935 14.463 1.00 92.00 93 PHE A CA 1
ATOM 688 C C . PHE A 1 93 ? -7.027 4.672 13.173 1.00 92.00 93 PHE A C 1
ATOM 690 O O . PHE A 1 93 ? -6.195 4.780 12.279 1.00 92.00 93 PHE A O 1
ATOM 697 N N . VAL A 1 94 ? -8.252 5.203 13.082 1.00 92.44 94 VAL A N 1
ATOM 698 C CA . VAL A 1 94 ? -8.708 5.942 11.892 1.00 92.44 94 VAL A CA 1
ATOM 699 C C . VAL A 1 94 ? -7.844 7.180 11.659 1.00 92.44 94 VAL A C 1
ATOM 701 O O . VAL A 1 94 ? -7.412 7.407 10.536 1.00 92.44 94 VAL A O 1
ATOM 704 N N . LEU A 1 95 ? -7.538 7.947 12.709 1.00 93.00 95 LEU A N 1
ATOM 705 C CA . LEU A 1 95 ? -6.676 9.125 12.615 1.00 93.00 95 LEU A CA 1
ATOM 706 C C . LEU A 1 95 ? -5.269 8.757 12.128 1.00 93.00 95 LEU A C 1
ATOM 708 O O . LEU A 1 95 ? -4.766 9.370 11.189 1.00 93.00 95 LEU A O 1
ATOM 712 N N . GLY A 1 96 ? -4.652 7.737 12.730 1.00 95.50 96 GLY A N 1
ATOM 713 C CA . GLY A 1 96 ? -3.338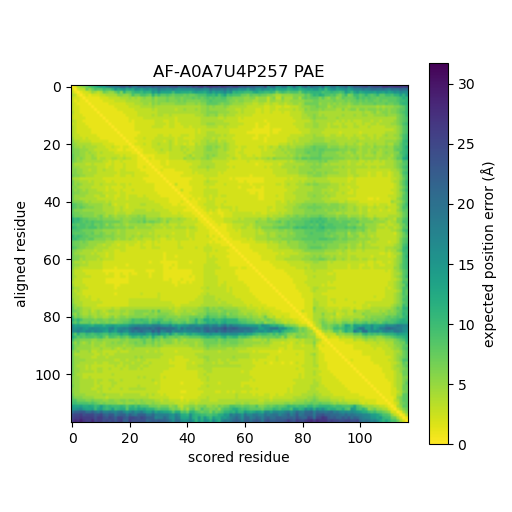 7.249 12.316 1.00 95.50 96 GLY A CA 1
ATOM 714 C C . GLY A 1 96 ? -3.335 6.742 10.875 1.00 95.50 96 GLY A C 1
ATOM 715 O O . GLY A 1 96 ? -2.405 7.032 10.125 1.00 95.50 96 GLY A O 1
ATOM 716 N N . TRP A 1 97 ? -4.400 6.052 10.458 1.00 96.19 97 TRP A N 1
ATOM 717 C CA . TRP A 1 97 ? -4.559 5.597 9.079 1.00 96.19 97 TRP A CA 1
ATOM 718 C C . TRP A 1 97 ? -4.702 6.760 8.095 1.00 96.19 97 TRP A C 1
ATOM 720 O O . TRP A 1 97 ? -4.053 6.753 7.054 1.00 96.19 97 TRP A O 1
ATOM 730 N N . SER A 1 98 ? -5.475 7.794 8.435 1.00 94.38 98 SER A N 1
ATOM 731 C CA . SER A 1 98 ? -5.591 9.006 7.614 1.00 94.38 98 SER A CA 1
ATOM 732 C C . SER A 1 98 ? -4.247 9.718 7.442 1.00 94.38 98 SER A C 1
ATOM 734 O O . SER A 1 98 ? -3.925 10.148 6.338 1.00 94.38 98 SER A O 1
ATOM 736 N N . VAL A 1 99 ? -3.436 9.806 8.504 1.00 96.56 99 VAL A N 1
ATOM 737 C CA . VAL A 1 99 ? -2.075 10.365 8.422 1.00 96.56 99 VAL A CA 1
ATOM 738 C C . VAL A 1 99 ? -1.180 9.496 7.535 1.00 96.56 99 VAL A C 1
ATOM 740 O O . VAL A 1 99 ? -0.478 10.027 6.678 1.00 96.56 99 VAL A O 1
ATOM 743 N N . ALA A 1 100 ? -1.230 8.169 7.686 1.00 95.88 100 ALA A N 1
ATOM 744 C CA . ALA A 1 100 ? -0.466 7.250 6.842 1.00 95.88 100 ALA A CA 1
ATOM 745 C C . ALA A 1 100 ? -0.849 7.381 5.358 1.00 95.88 100 ALA A C 1
ATOM 747 O O . ALA A 1 100 ? 0.032 7.479 4.506 1.00 95.88 100 ALA A O 1
ATOM 748 N N . LEU A 1 101 ? -2.148 7.455 5.050 1.00 95.50 101 LEU A N 1
ATOM 749 C CA . LEU A 1 101 ? -2.635 7.695 3.692 1.00 95.50 101 LEU A CA 1
ATOM 750 C C . LEU A 1 101 ? -2.169 9.046 3.150 1.00 95.50 101 LEU A C 1
ATOM 752 O O . LEU A 1 101 ? -1.740 9.104 2.004 1.00 95.50 101 LEU A O 1
ATOM 756 N N . LEU A 1 102 ? -2.199 10.114 3.953 1.00 95.06 102 LEU A N 1
ATOM 757 C CA . LEU A 1 102 ? -1.695 11.422 3.533 1.00 95.06 102 LEU A CA 1
ATOM 758 C C . LEU A 1 102 ? -0.209 11.355 3.155 1.00 95.06 102 LEU A C 1
ATOM 760 O O . LEU A 1 102 ? 0.172 11.859 2.104 1.00 95.06 102 LEU A O 1
ATOM 764 N N . VAL A 1 103 ? 0.622 10.694 3.965 1.00 95.25 103 VAL A N 1
ATOM 765 C CA . VAL A 1 103 ? 2.053 10.506 3.663 1.00 95.25 103 VAL A CA 1
ATOM 766 C C . VAL A 1 103 ? 2.248 9.706 2.374 1.00 95.25 103 VAL A C 1
ATOM 768 O O . VAL A 1 103 ? 3.056 10.098 1.535 1.00 95.25 103 VAL A O 1
ATOM 771 N N . ILE A 1 104 ? 1.493 8.618 2.192 1.00 94.50 104 ILE A N 1
ATOM 772 C CA . ILE A 1 104 ? 1.532 7.800 0.970 1.00 94.50 104 ILE A CA 1
ATOM 773 C C . ILE A 1 104 ? 1.136 8.633 -0.250 1.00 94.50 104 ILE A C 1
ATOM 775 O O . ILE A 1 104 ? 1.813 8.575 -1.271 1.00 94.50 104 ILE A O 1
ATOM 779 N N . LEU A 1 105 ? 0.078 9.439 -0.147 1.00 92.25 105 LEU A N 1
ATOM 780 C CA . LEU A 1 105 ? -0.384 10.301 -1.234 1.00 92.25 105 LEU A CA 1
ATOM 781 C C . LEU A 1 105 ? 0.642 11.379 -1.583 1.00 92.25 105 LEU A C 1
ATOM 783 O O . LEU A 1 105 ? 0.920 11.579 -2.762 1.00 92.25 105 LEU A O 1
ATOM 787 N N . LEU A 1 106 ? 1.246 12.028 -0.583 1.00 92.12 106 LEU A N 1
ATOM 788 C CA . LEU A 1 106 ? 2.322 12.996 -0.802 1.00 92.12 106 LEU A CA 1
ATOM 789 C C . LEU A 1 106 ? 3.518 12.336 -1.495 1.00 92.12 106 LEU A C 1
ATOM 791 O O . LEU A 1 106 ? 4.028 12.863 -2.481 1.00 92.12 106 LEU A O 1
ATOM 795 N N . TYR A 1 107 ? 3.935 11.156 -1.032 1.00 91.31 107 TYR A N 1
ATOM 796 C CA . TYR A 1 107 ? 5.011 10.401 -1.668 1.00 91.31 107 TYR A CA 1
ATOM 797 C C . TYR A 1 107 ? 4.664 10.024 -3.115 1.00 91.31 107 TYR A C 1
ATOM 799 O O . TYR A 1 107 ? 5.440 10.317 -4.024 1.00 91.31 107 TYR A O 1
ATOM 807 N N . ALA A 1 108 ? 3.477 9.466 -3.354 1.00 90.12 108 ALA A N 1
ATOM 808 C CA . ALA A 1 108 ? 2.997 9.128 -4.690 1.00 90.12 108 ALA A CA 1
ATOM 809 C C . ALA A 1 108 ? 2.945 10.357 -5.613 1.00 90.12 108 ALA A C 1
ATOM 811 O O . ALA A 1 108 ? 3.337 10.263 -6.774 1.00 90.12 108 ALA A O 1
ATOM 812 N N . GLN A 1 109 ? 2.548 11.525 -5.098 1.00 88.25 109 GLN A N 1
ATOM 813 C CA . GLN A 1 109 ? 2.528 12.776 -5.858 1.00 88.25 109 GLN A CA 1
ATOM 814 C C . GLN A 1 109 ? 3.933 13.214 -6.288 1.00 88.25 109 GLN A C 1
ATOM 816 O O . GLN A 1 109 ? 4.096 13.648 -7.425 1.00 88.25 109 GLN A O 1
ATOM 821 N N . THR A 1 110 ? 4.963 13.044 -5.446 1.00 86.75 110 THR A N 1
ATOM 822 C CA . THR A 1 110 ? 6.358 13.329 -5.854 1.00 86.75 110 THR A CA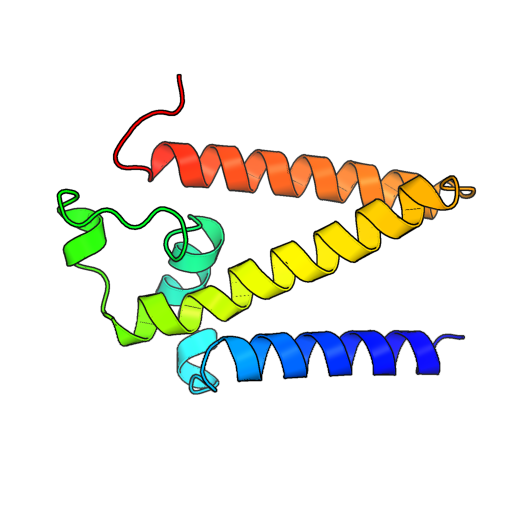 1
ATOM 823 C C . THR A 1 110 ? 6.863 12.405 -6.963 1.00 86.75 110 THR A C 1
ATOM 825 O O . THR A 1 110 ? 7.807 12.747 -7.669 1.00 86.75 110 THR A O 1
ATOM 828 N N . GLN A 1 111 ? 6.240 11.235 -7.113 1.00 84.38 111 GLN A N 1
ATOM 829 C CA . GLN A 1 111 ? 6.593 10.227 -8.109 1.00 84.38 111 GLN A CA 1
ATOM 830 C C . GLN A 1 111 ? 5.695 10.279 -9.357 1.00 84.38 111 GLN A C 1
ATOM 832 O O . GLN A 1 111 ? 5.970 9.580 -10.334 1.00 84.38 111 GLN A O 1
ATOM 837 N N . ALA A 1 112 ? 4.606 11.049 -9.337 1.00 78.88 112 ALA A N 1
ATOM 838 C CA . ALA A 1 112 ? 3.639 11.104 -10.425 1.00 78.88 112 ALA A CA 1
ATOM 839 C C . ALA A 1 112 ? 4.184 11.891 -11.627 1.00 78.88 112 ALA A C 1
ATOM 841 O O . ALA A 1 112 ? 4.925 12.859 -11.478 1.00 78.88 112 ALA A O 1
ATOM 842 N N . PHE A 1 113 ? 3.786 11.488 -12.838 1.00 73.00 113 PHE A N 1
ATOM 843 C CA . PHE A 1 113 ? 4.182 12.185 -14.068 1.00 73.00 113 PHE A CA 1
ATOM 844 C C . PHE A 1 113 ? 3.537 13.574 -14.198 1.00 73.00 113 PHE A C 1
ATOM 846 O O . PHE A 1 113 ? 4.141 14.485 -14.757 1.00 73.00 113 PHE A O 1
ATOM 853 N N . TYR A 1 114 ? 2.331 13.742 -13.648 1.00 66.38 114 TYR A N 1
ATOM 854 C CA . TYR A 1 114 ? 1.645 15.026 -13.544 1.00 66.38 114 TYR A CA 1
ATOM 855 C C . TYR A 1 114 ? 1.409 15.360 -12.072 1.00 66.38 114 TYR A C 1
ATOM 857 O O . TYR A 1 114 ? 0.942 14.517 -1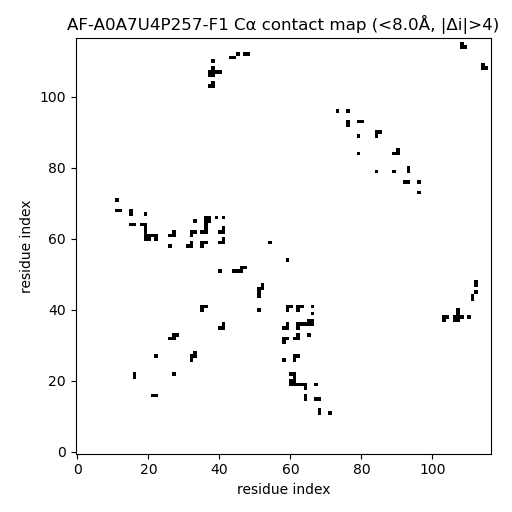1.304 1.00 66.38 114 TYR A O 1
ATOM 865 N N . THR A 1 115 ? 1.697 16.599 -11.677 1.00 57.19 115 THR A N 1
ATOM 866 C CA . THR A 1 115 ? 1.286 17.117 -10.372 1.00 57.19 115 THR A CA 1
ATOM 867 C C . THR A 1 115 ? -0.228 17.279 -10.375 1.00 57.19 115 THR A C 1
ATOM 869 O O . THR A 1 115 ? -0.757 18.008 -11.212 1.00 57.19 115 THR A O 1
ATOM 872 N N . VAL A 1 116 ? -0.929 16.618 -9.453 1.00 54.22 116 VAL A N 1
ATOM 873 C CA . VAL A 1 116 ? -2.342 16.926 -9.198 1.00 54.22 116 VAL A CA 1
ATOM 874 C C . VAL A 1 116 ? -2.381 18.349 -8.635 1.00 54.22 116 VAL A C 1
ATOM 876 O O . VAL A 1 116 ? -1.854 18.583 -7.545 1.00 54.22 116 VAL A O 1
ATOM 879 N N . GLY A 1 117 ? -2.892 19.288 -9.427 1.00 45.50 117 GLY A N 1
ATOM 880 C CA . GLY A 1 117 ? -3.066 20.703 -9.105 1.00 45.50 117 GLY A CA 1
ATOM 881 C C . GLY A 1 117 ? -4.479 21.134 -9.442 1.00 45.50 117 GLY A C 1
ATOM 882 O O . GLY A 1 117 ? -5.014 20.605 -10.443 1.00 45.50 117 GLY A O 1
#

pLDDT: mean 89.74, std 8.94, range [45.5, 97.12]

Mean predicted aligned error: 4.77 Å

Organism: NCBI:txid430531

Sequence (117 aa):
MKLRLTVAMLAALVLCYVAAGVPSIGLLLKPSVIGEGLALKPITYHWANRLDRAIPEAELLASRFYVLVLAAISLAASGLVFRGARTGKSFAFVLGWSVALLVILLYAQTQAFYTVG

Foldseek 3Di:
DVVVVVVVLVVLLVVLCVQLVVQDPVLLPDPLLCLCLLLVCLPQPDPPDPVSVVDDPSSSSNSSSSVSNLVVVVVVLVVCVVVPVPDPVSVVSNVVNVVSVVVSVVNNQVVHPDRPD

Solvent-accessible surface area (backbone atoms only — not comparable to full-atom values): 6374 Å² total; per-residue (Å²): 112,69,67,63,52,52,51,50,52,49,51,50,52,51,48,25,38,53,74,25,66,60,55,56,70,74,55,58,70,32,68,65,20,47,47,40,18,52,38,40,34,71,82,56,66,42,85,88,33,70,72,53,66,67,52,53,66,70,44,46,44,35,13,34,28,52,46,44,48,54,49,53,52,49,53,52,45,50,50,42,52,74,71,51,55,87,41,73,68,53,44,52,49,45,53,52,49,52,52,52,49,49,53,35,49,54,52,16,47,77,69,38,85,63,75,92,124

Secondary structure (DSSP, 8-state):
-HHHHHHHHHHHHHHHHHHTT---HHHHT-HHHHHHHHTTHHHH--TT-HHHHTS-HHHHHHHHHHHHHHHHHHHHHHHHHHT---SHHHHHHHHHHHHHHHHHHHHHHHH-SS---